Protein AF-A0A4Q0IG09-F1 (afdb_monomer_lite)

Sequence (163 aa):
MNKNETQLIKGVAIFMMIFGHLFFLPDEVSQMHHFVTIDGEPLVRILLHLSSPVHIFLMLGGYGMYRVWQKGDRNRWRRIARLMVHYWIILIAFLTLGHFIKPDVYPGELSDLAGIFSGLDTSLNKEMWFLLPYIVLGLISPWIFRFTRRIPWYILLPAVVAG

Secondary structure (DSSP, 8-state):
--HHHHHHHHHHHHHHHHHHHHS--HHHHHTS--S-EETTEEHHHHHHHH--HHHHHHHHHHHHHHHHHHTT---HHHHHHHHHHHHHHHHHHHHHHHHHH-TTTSS--TTTHHHHHHTS--TT-GGGTTHHHHHHHHHHHHHHHHHHTTS-HHHHHHHHH--

pLDDT: mean 86.08, std 8.64, range [39.78, 95.75]

Radius of gyration: 19.81 Å; chains: 1; bounding box: 43×50×46 Å

Structure (mmCIF, N/CA/C/O backbone):
data_AF-A0A4Q0IG09-F1
#
_entry.id   AF-A0A4Q0IG09-F1
#
loop_
_atom_site.group_PDB
_atom_site.id
_atom_site.type_symbol
_atom_site.label_atom_id
_atom_site.label_alt_id
_atom_site.label_comp_id
_atom_site.label_asym_id
_atom_site.label_entity_id
_atom_site.label_seq_id
_atom_site.pdbx_PDB_ins_code
_atom_site.Cartn_x
_atom_site.Cartn_y
_atom_site.Cartn_z
_atom_site.occupancy
_atom_site.B_iso_or_equiv
_atom_site.auth_seq_id
_atom_site.auth_comp_id
_atom_site.auth_asym_id
_atom_site.auth_atom_id
_atom_site.pdbx_PDB_model_num
ATOM 1 N N . MET A 1 1 ? -3.645 -17.944 13.944 1.00 72.94 1 MET A N 1
ATOM 2 C CA . MET A 1 1 ? -2.458 -17.245 13.422 1.00 72.94 1 MET A CA 1
ATOM 3 C C . MET A 1 1 ? -1.818 -16.362 14.487 1.00 72.94 1 MET A C 1
ATOM 5 O O . MET A 1 1 ? -2.448 -15.415 14.969 1.00 72.94 1 MET A O 1
ATOM 9 N N . ASN A 1 2 ? -0.599 -16.710 14.881 1.00 88.19 2 ASN A N 1
ATOM 10 C CA . ASN A 1 2 ? 0.273 -15.942 15.761 1.00 88.19 2 ASN A CA 1
ATOM 11 C C . ASN A 1 2 ? 0.988 -14.823 14.969 1.00 88.19 2 ASN A C 1
ATOM 13 O O . ASN A 1 2 ? 0.989 -14.798 13.735 1.00 88.19 2 ASN A O 1
ATOM 17 N N . LYS A 1 3 ? 1.599 -13.866 15.674 1.00 86.62 3 LYS A N 1
ATOM 18 C CA . LYS A 1 3 ? 2.340 -12.749 15.070 1.00 86.62 3 LYS A CA 1
ATOM 19 C C . LYS A 1 3 ? 3.497 -13.235 14.195 1.00 86.62 3 LYS A C 1
ATOM 21 O O . LYS A 1 3 ? 3.670 -12.692 13.112 1.00 86.62 3 LYS A O 1
ATOM 26 N N . ASN A 1 4 ? 4.231 -14.261 14.627 1.00 92.62 4 ASN A N 1
ATOM 27 C CA . ASN A 1 4 ? 5.385 -14.784 13.887 1.00 92.62 4 ASN A CA 1
ATOM 28 C C . ASN A 1 4 ? 4.968 -15.384 12.539 1.00 92.62 4 ASN A C 1
ATOM 30 O O . ASN A 1 4 ? 5.536 -15.032 11.514 1.00 92.62 4 ASN A O 1
ATOM 34 N N . GLU A 1 5 ? 3.906 -16.191 12.526 1.00 92.44 5 GLU A N 1
ATOM 35 C CA . GLU A 1 5 ? 3.327 -16.746 11.294 1.00 92.44 5 GLU A CA 1
ATOM 36 C C . GLU A 1 5 ? 2.863 -15.631 10.349 1.00 92.44 5 GLU A C 1
ATOM 38 O O . GLU A 1 5 ? 3.130 -15.665 9.154 1.00 92.44 5 GLU A O 1
ATOM 43 N N . THR A 1 6 ? 2.236 -14.584 10.896 1.00 92.12 6 THR A N 1
ATOM 44 C CA . THR A 1 6 ? 1.805 -13.423 10.101 1.00 92.12 6 THR A CA 1
ATOM 45 C C . THR A 1 6 ? 2.997 -12.714 9.455 1.00 92.12 6 THR A C 1
ATOM 47 O O . THR A 1 6 ? 2.891 -12.267 8.317 1.00 92.12 6 THR A O 1
ATOM 50 N N . GLN A 1 7 ? 4.121 -12.582 10.165 1.00 93.50 7 GLN A N 1
ATOM 51 C CA . GLN A 1 7 ? 5.326 -11.958 9.610 1.00 93.50 7 GLN A CA 1
ATOM 52 C C . GLN A 1 7 ? 5.984 -12.826 8.542 1.00 93.50 7 GLN A C 1
ATOM 54 O O . GLN A 1 7 ? 6.404 -12.297 7.517 1.00 93.50 7 GLN A O 1
ATOM 59 N N . LEU A 1 8 ? 6.013 -14.144 8.740 1.00 95.75 8 LEU A N 1
ATOM 60 C CA . LEU A 1 8 ? 6.528 -15.077 7.743 1.00 95.75 8 LEU A CA 1
ATOM 61 C C . LEU A 1 8 ? 5.718 -14.988 6.444 1.00 95.75 8 LEU A C 1
ATOM 63 O O . LEU A 1 8 ? 6.297 -14.798 5.379 1.00 95.75 8 LEU A O 1
ATOM 67 N N . ILE A 1 9 ? 4.383 -15.020 6.531 1.00 94.88 9 ILE A N 1
ATOM 68 C CA . ILE A 1 9 ? 3.515 -14.915 5.347 1.00 94.88 9 ILE A CA 1
ATOM 69 C C . ILE A 1 9 ? 3.676 -13.548 4.664 1.00 94.88 9 ILE A C 1
ATOM 71 O O . ILE A 1 9 ? 3.700 -13.482 3.439 1.00 94.88 9 ILE A O 1
ATOM 75 N N . LYS A 1 10 ? 3.847 -12.454 5.423 1.00 93.56 10 LYS A N 1
ATOM 76 C CA . LYS A 1 10 ? 4.182 -11.147 4.829 1.00 93.56 10 LYS A CA 1
ATOM 77 C C . LYS A 1 10 ? 5.496 -11.193 4.060 1.00 93.56 10 LYS A C 1
ATOM 79 O O . LYS A 1 10 ? 5.548 -10.650 2.967 1.00 93.56 10 LYS A O 1
ATOM 84 N N . GLY A 1 11 ? 6.527 -11.837 4.604 1.00 95.38 11 GLY A N 1
ATOM 85 C CA . GLY A 1 11 ? 7.800 -12.025 3.908 1.00 95.38 11 GLY A CA 1
ATOM 86 C C . GLY A 1 11 ? 7.619 -12.768 2.585 1.00 95.38 11 GLY A C 1
ATOM 87 O O . GLY A 1 11 ? 8.064 -12.285 1.549 1.00 95.38 11 GLY A O 1
ATOM 88 N N . VAL A 1 12 ? 6.875 -13.878 2.599 1.00 94.75 12 VAL A N 1
ATOM 89 C CA . VAL A 1 12 ? 6.525 -14.631 1.381 1.00 94.75 12 VAL A CA 1
ATOM 90 C C . VAL A 1 12 ? 5.781 -13.747 0.374 1.00 94.75 12 VAL A C 1
ATOM 92 O O . VAL A 1 12 ? 6.122 -13.751 -0.805 1.00 94.75 12 VAL A O 1
ATOM 95 N N . ALA A 1 13 ? 4.827 -12.931 0.827 1.00 94.62 13 ALA A N 1
ATOM 96 C CA . ALA A 1 13 ? 4.110 -11.999 -0.039 1.00 94.62 13 ALA A CA 1
ATOM 97 C C . ALA A 1 13 ? 5.030 -10.920 -0.642 1.00 94.62 13 ALA A C 1
ATOM 99 O O . ALA A 1 13 ? 4.856 -10.560 -1.801 1.00 94.62 13 ALA A O 1
ATOM 100 N N . ILE A 1 14 ? 6.033 -10.425 0.095 1.00 94.50 14 ILE A N 1
ATOM 101 C CA . ILE A 1 14 ? 7.042 -9.503 -0.460 1.00 94.50 14 ILE A CA 1
ATOM 102 C C . ILE A 1 14 ? 7.849 -10.201 -1.556 1.00 94.50 14 ILE A C 1
ATOM 104 O O . ILE A 1 14 ? 8.022 -9.627 -2.628 1.00 94.50 14 ILE A O 1
ATOM 108 N N . PHE A 1 15 ? 8.301 -11.437 -1.324 1.00 94.38 15 PHE A N 1
ATOM 109 C CA . PHE A 1 15 ? 9.027 -12.199 -2.343 1.00 94.38 15 PHE A CA 1
ATOM 110 C C . PHE A 1 15 ? 8.181 -12.425 -3.596 1.00 94.38 15 PHE A C 1
ATOM 112 O O . PHE A 1 15 ? 8.673 -12.195 -4.695 1.00 94.38 15 PHE A O 1
ATOM 119 N N . MET A 1 16 ? 6.904 -12.781 -3.439 1.00 93.56 16 MET A N 1
ATOM 120 C CA . MET A 1 16 ? 5.958 -12.887 -4.556 1.00 93.56 16 MET A CA 1
ATOM 121 C C . MET A 1 16 ? 5.770 -11.553 -5.287 1.00 93.56 16 MET A C 1
ATOM 123 O O . MET A 1 16 ? 5.667 -11.540 -6.508 1.00 93.56 16 MET A O 1
ATOM 127 N N . MET A 1 17 ? 5.744 -10.426 -4.568 1.00 93.50 17 MET A N 1
ATOM 128 C CA . MET A 1 17 ? 5.609 -9.103 -5.181 1.00 93.50 17 MET A CA 1
ATOM 129 C C . MET A 1 17 ? 6.827 -8.729 -6.010 1.00 93.50 17 MET A C 1
ATOM 131 O O . MET A 1 17 ? 6.667 -8.320 -7.155 1.00 93.50 17 MET A O 1
ATOM 135 N N . ILE A 1 18 ? 8.026 -8.927 -5.468 1.00 92.38 18 ILE A N 1
ATOM 136 C CA . ILE A 1 18 ? 9.279 -8.688 -6.189 1.00 92.38 18 ILE A CA 1
ATOM 137 C C . ILE A 1 18 ? 9.356 -9.619 -7.403 1.00 92.38 18 ILE A C 1
ATOM 139 O O . ILE A 1 18 ? 9.549 -9.146 -8.516 1.00 92.38 18 ILE A O 1
ATOM 143 N N . PHE A 1 19 ? 9.115 -10.919 -7.214 1.00 91.44 19 PHE A N 1
ATOM 144 C CA . PHE A 1 19 ? 9.101 -11.900 -8.300 1.00 91.44 19 PHE A CA 1
ATOM 145 C C . PHE A 1 19 ? 8.130 -11.503 -9.417 1.00 91.44 19 PHE A C 1
ATOM 147 O O . PHE A 1 19 ? 8.503 -11.505 -10.586 1.00 91.44 19 PHE A O 1
ATOM 154 N N . GLY A 1 20 ? 6.913 -11.091 -9.053 1.00 89.94 20 GLY A N 1
ATOM 155 C CA . GLY A 1 20 ? 5.912 -10.632 -10.005 1.00 89.94 20 GLY A CA 1
ATOM 156 C C . GLY A 1 20 ? 6.396 -9.458 -10.850 1.00 89.94 20 GLY A C 1
ATOM 157 O O . GLY A 1 20 ? 6.299 -9.526 -12.065 1.00 89.94 20 GLY A O 1
ATOM 158 N N . HIS A 1 21 ? 6.976 -8.426 -10.234 1.00 88.75 21 HIS A N 1
ATOM 159 C CA . HIS A 1 21 ? 7.448 -7.244 -10.967 1.00 88.75 21 HIS A CA 1
ATOM 160 C C . HIS A 1 21 ? 8.680 -7.5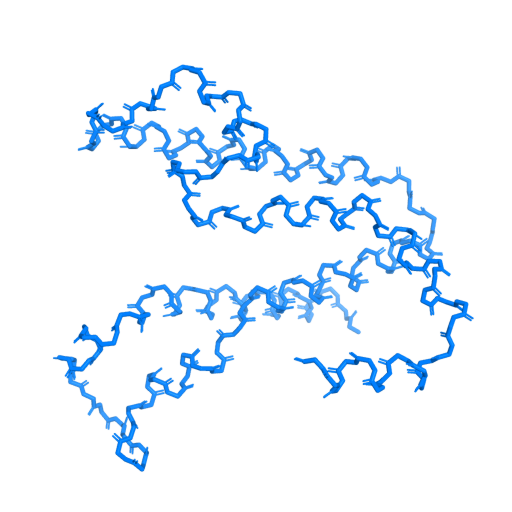30 -11.832 1.00 88.75 21 HIS A C 1
ATOM 162 O O . HIS A 1 21 ? 8.848 -6.887 -12.862 1.00 88.75 21 HIS A O 1
ATOM 168 N N . LEU A 1 22 ? 9.522 -8.495 -11.450 1.00 88.81 22 LEU A N 1
ATOM 169 C CA . LEU A 1 22 ? 10.688 -8.881 -12.249 1.00 88.81 22 LEU A CA 1
ATOM 170 C C . LEU A 1 22 ? 10.315 -9.687 -13.499 1.00 88.81 22 LEU A C 1
ATOM 172 O O . LEU A 1 22 ? 11.005 -9.584 -14.505 1.00 88.81 22 LEU A O 1
ATOM 176 N N . PHE A 1 23 ? 9.263 -10.506 -13.431 1.00 88.00 23 PHE A N 1
ATOM 177 C CA . PHE A 1 23 ? 8.925 -11.468 -14.486 1.00 88.00 23 PHE A CA 1
ATOM 178 C C . PHE A 1 23 ? 7.551 -11.219 -15.119 1.00 88.00 23 PHE A C 1
ATOM 180 O O . PHE A 1 23 ? 6.986 -12.118 -15.735 1.00 88.00 23 PHE A O 1
ATOM 187 N N . PHE A 1 24 ? 6.988 -10.017 -14.960 1.00 83.19 24 PHE A N 1
ATOM 188 C CA . PHE A 1 24 ? 5.650 -9.705 -15.464 1.00 83.19 24 PHE A CA 1
ATOM 189 C C . PHE A 1 24 ? 5.579 -9.668 -16.996 1.00 83.19 24 PHE A C 1
ATOM 191 O O . PHE A 1 24 ? 4.551 -10.045 -17.556 1.00 83.19 24 PHE A O 1
ATOM 198 N N . LEU A 1 25 ? 6.638 -9.207 -17.676 1.00 82.94 25 LEU A N 1
ATOM 199 C CA . LEU A 1 25 ? 6.630 -9.006 -19.126 1.00 82.94 25 LEU A CA 1
ATOM 200 C C . LEU A 1 25 ? 6.788 -10.344 -19.872 1.00 82.94 25 LEU A C 1
ATOM 202 O O . LEU A 1 25 ? 7.863 -10.946 -19.814 1.00 82.94 25 LEU A O 1
ATOM 206 N N . PRO A 1 26 ? 5.764 -10.805 -20.621 1.00 76.81 26 PRO A N 1
ATOM 207 C CA . PRO A 1 26 ? 5.815 -12.099 -21.302 1.00 76.81 26 PRO A CA 1
ATOM 208 C C . PRO A 1 26 ? 6.920 -12.178 -22.358 1.00 76.81 26 PRO A C 1
ATOM 210 O O . PRO A 1 26 ? 7.570 -13.214 -22.483 1.00 76.81 26 PRO A O 1
ATOM 213 N N . ASP A 1 27 ? 7.156 -11.077 -23.077 1.00 79.31 27 ASP A N 1
ATOM 214 C CA . ASP A 1 27 ? 8.169 -11.007 -24.132 1.00 79.31 27 ASP A CA 1
ATOM 215 C C . ASP A 1 27 ? 9.579 -11.169 -23.557 1.00 79.31 27 ASP A C 1
ATOM 217 O O . ASP A 1 27 ? 10.371 -11.953 -24.075 1.00 79.31 27 ASP A O 1
ATOM 221 N N . GLU A 1 28 ? 9.871 -10.508 -22.435 1.00 79.69 28 GLU A N 1
ATOM 222 C CA . GLU A 1 28 ? 11.161 -10.638 -21.753 1.00 79.69 28 GLU A CA 1
ATOM 223 C C . GLU A 1 28 ? 11.354 -12.050 -21.208 1.00 79.69 28 GLU A C 1
ATOM 225 O O . GLU A 1 28 ? 12.413 -12.643 -21.400 1.00 79.69 28 GLU A O 1
ATOM 230 N N . VAL A 1 29 ? 10.317 -12.626 -20.591 1.00 81.12 29 VAL A N 1
ATOM 231 C CA . VAL A 1 29 ? 10.365 -14.000 -20.078 1.00 81.12 29 VAL A CA 1
ATOM 232 C C . VAL A 1 29 ? 10.613 -14.991 -21.212 1.00 81.12 29 VAL A C 1
ATOM 234 O O . VAL A 1 29 ? 11.441 -15.876 -21.040 1.00 81.12 29 VAL A O 1
ATOM 237 N N . SER A 1 30 ? 9.984 -14.825 -22.379 1.00 77.31 30 SER A N 1
ATOM 238 C CA . SER A 1 30 ? 10.160 -15.729 -23.529 1.00 77.31 30 SER A CA 1
ATOM 239 C C . SER A 1 30 ? 11.585 -15.753 -24.099 1.00 77.31 30 SER A C 1
ATOM 241 O O . SER A 1 30 ? 11.989 -16.734 -24.722 1.00 77.31 30 SER A O 1
ATOM 243 N N . GLN A 1 31 ? 12.354 -14.685 -23.874 1.00 81.75 31 GLN A N 1
ATOM 244 C CA . GLN A 1 31 ? 13.749 -14.565 -24.302 1.00 81.75 31 GLN A CA 1
ATOM 245 C C . GLN A 1 31 ? 14.739 -15.124 -23.268 1.00 81.75 31 GLN A C 1
ATOM 247 O O . GLN A 1 31 ? 15.932 -15.242 -23.556 1.00 81.75 31 GLN A O 1
ATOM 252 N N . MET A 1 32 ? 14.277 -15.472 -22.063 1.00 83.12 32 MET A N 1
ATOM 253 C CA . MET A 1 32 ? 15.123 -16.040 -21.017 1.00 83.12 32 MET A CA 1
ATOM 254 C C . MET A 1 32 ? 15.379 -17.529 -21.251 1.00 83.12 32 MET A C 1
ATOM 256 O O . MET A 1 32 ? 14.531 -18.276 -21.732 1.00 83.12 32 MET A O 1
ATOM 260 N N . HIS A 1 33 ? 16.551 -18.002 -20.827 1.00 80.94 33 HIS A N 1
ATOM 261 C CA . HIS A 1 33 ? 16.837 -19.431 -20.835 1.00 80.94 33 HIS A CA 1
ATOM 262 C C . HIS A 1 33 ? 16.030 -20.147 -19.740 1.00 80.94 33 HIS A C 1
ATOM 264 O O . HIS A 1 33 ? 16.259 -19.952 -18.542 1.00 80.94 33 HIS A O 1
ATOM 270 N N . HIS A 1 34 ? 15.093 -21.003 -20.144 1.00 85.81 34 HIS A N 1
ATOM 271 C CA . HIS A 1 34 ? 14.240 -21.752 -19.227 1.00 85.81 34 HIS A CA 1
ATOM 272 C C . HIS A 1 34 ? 14.864 -23.098 -18.852 1.00 85.81 34 HIS A C 1
ATOM 274 O O . HIS A 1 34 ? 15.002 -23.986 -19.685 1.00 85.81 34 HIS A O 1
ATOM 280 N N . PHE A 1 35 ? 15.204 -23.273 -17.572 1.00 81.81 35 PHE A N 1
ATOM 281 C CA . PHE A 1 35 ? 15.740 -24.542 -17.060 1.00 81.81 35 PHE A CA 1
ATOM 282 C C . PHE A 1 35 ? 14.667 -25.609 -16.831 1.00 81.81 35 PHE A C 1
ATOM 284 O O . PHE A 1 35 ? 14.957 -26.799 -16.899 1.00 81.81 35 PHE A O 1
ATOM 291 N N . VAL A 1 36 ? 13.440 -25.183 -16.516 1.00 86.88 36 VAL A N 1
ATOM 292 C CA . VAL A 1 36 ? 12.323 -26.072 -16.189 1.00 86.88 36 VAL A CA 1
ATOM 293 C C . VAL A 1 36 ? 11.081 -25.596 -16.929 1.00 86.88 36 VAL A C 1
ATOM 295 O O . VAL A 1 36 ? 10.619 -24.469 -16.726 1.00 86.88 36 VAL A O 1
ATOM 298 N N . THR A 1 37 ? 10.538 -26.476 -17.761 1.00 88.38 37 THR A N 1
ATOM 299 C CA . THR A 1 37 ? 9.268 -26.306 -18.466 1.00 88.38 37 THR A CA 1
ATOM 300 C C . THR A 1 37 ? 8.337 -27.453 -18.083 1.00 88.38 37 THR A C 1
ATOM 302 O O . THR A 1 37 ? 8.765 -28.599 -17.942 1.00 88.38 37 THR A O 1
ATOM 305 N N . ILE A 1 38 ? 7.065 -27.138 -17.854 1.00 87.81 38 ILE A N 1
ATOM 306 C CA . ILE A 1 38 ? 6.017 -28.107 -17.528 1.00 87.81 38 ILE A CA 1
ATOM 307 C C . ILE A 1 38 ? 4.919 -27.908 -18.565 1.00 87.81 38 ILE A C 1
ATOM 309 O O . ILE A 1 38 ? 4.379 -26.814 -18.670 1.00 87.81 38 ILE A O 1
ATOM 313 N N . ASP A 1 39 ? 4.621 -28.948 -19.344 1.00 86.50 39 ASP A N 1
ATOM 314 C CA . ASP A 1 39 ? 3.596 -28.911 -20.400 1.00 86.50 39 ASP A CA 1
ATOM 315 C C . ASP A 1 39 ? 3.775 -27.754 -21.409 1.00 86.50 39 ASP A C 1
ATOM 317 O O . ASP A 1 39 ? 2.834 -27.084 -21.817 1.00 86.50 39 ASP A O 1
ATOM 321 N N . GLY A 1 40 ? 5.029 -27.461 -21.771 1.00 82.69 40 GLY A N 1
ATOM 322 C CA . GLY A 1 40 ? 5.367 -26.363 -22.686 1.00 82.69 40 GLY A CA 1
ATOM 323 C C . GLY A 1 40 ? 5.365 -24.967 -22.051 1.00 82.69 40 GLY A C 1
ATOM 324 O O . GLY A 1 40 ? 5.833 -24.023 -22.682 1.00 82.69 40 GLY A O 1
ATOM 325 N N . GLU A 1 41 ? 4.938 -24.830 -20.795 1.00 85.38 41 GLU A N 1
ATOM 326 C CA . GLU A 1 41 ? 4.942 -23.568 -20.053 1.00 85.38 41 GLU A CA 1
ATOM 327 C C . GLU A 1 41 ? 6.181 -23.457 -19.142 1.00 85.38 41 GLU A C 1
ATOM 329 O O . GLU A 1 41 ? 6.474 -24.371 -18.359 1.00 85.38 41 GLU A O 1
ATOM 334 N N . PRO A 1 42 ? 6.939 -22.345 -19.191 1.00 88.81 42 PRO A N 1
ATOM 335 C CA . PRO A 1 42 ? 8.045 -22.118 -18.269 1.00 88.81 42 PRO A CA 1
ATOM 336 C C . PRO A 1 42 ? 7.580 -22.095 -16.811 1.00 88.81 42 PRO A C 1
ATOM 338 O O . PRO A 1 42 ? 6.600 -21.428 -16.471 1.00 88.81 42 PRO A O 1
ATOM 341 N N . LEU A 1 43 ? 8.337 -22.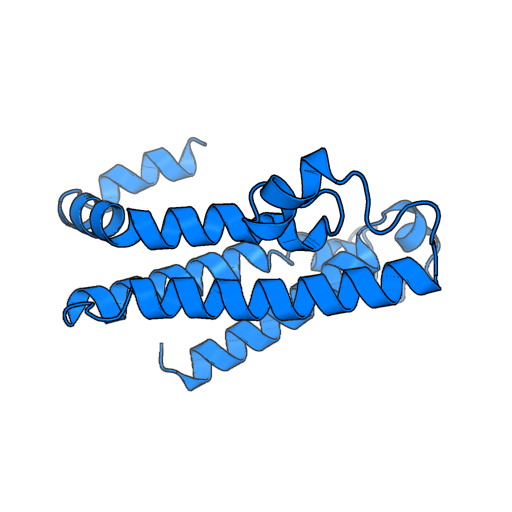730 -15.909 1.00 88.50 43 LEU A N 1
ATOM 342 C CA . LEU A 1 43 ? 8.021 -22.746 -14.472 1.00 88.50 43 LEU A CA 1
ATOM 343 C C . LEU A 1 43 ? 7.828 -21.330 -13.901 1.00 88.50 43 LEU A C 1
ATOM 345 O O . LEU A 1 43 ? 6.957 -21.111 -13.064 1.00 88.50 43 LEU A O 1
ATOM 349 N N . VAL A 1 44 ? 8.608 -20.361 -14.385 1.00 89.19 44 VAL A N 1
ATOM 350 C CA . VAL A 1 44 ? 8.503 -18.942 -14.006 1.00 89.19 44 VAL A CA 1
ATOM 351 C C . VAL A 1 44 ? 7.097 -18.400 -14.270 1.00 89.19 44 VAL A C 1
ATOM 353 O O . VAL A 1 44 ? 6.530 -17.726 -13.412 1.00 89.19 44 VAL A O 1
ATOM 356 N N . ARG A 1 45 ? 6.502 -18.751 -15.416 1.00 87.19 45 ARG A N 1
ATOM 357 C CA . ARG A 1 45 ? 5.158 -18.318 -15.806 1.00 87.19 45 ARG A CA 1
ATOM 358 C C . ARG A 1 45 ? 4.086 -18.978 -14.948 1.00 87.19 45 ARG A C 1
ATOM 360 O O . ARG A 1 45 ? 3.127 -18.320 -14.556 1.00 87.19 45 ARG A O 1
ATOM 367 N N . ILE A 1 46 ? 4.270 -20.241 -14.573 1.00 87.31 46 ILE A N 1
ATOM 368 C CA . ILE A 1 46 ? 3.388 -20.913 -13.610 1.00 87.31 46 ILE A CA 1
ATOM 369 C C . ILE A 1 46 ? 3.462 -20.200 -12.250 1.00 87.31 46 ILE A C 1
ATOM 371 O O . ILE A 1 46 ? 2.439 -19.787 -11.713 1.00 87.31 46 ILE A O 1
ATOM 375 N N . LEU A 1 47 ? 4.665 -19.963 -11.720 1.00 88.81 47 LEU A N 1
ATOM 376 C CA . LEU A 1 47 ? 4.863 -19.273 -10.438 1.00 88.81 47 LEU A CA 1
ATOM 377 C C . LEU A 1 47 ? 4.315 -17.839 -10.433 1.00 88.81 47 LEU A C 1
ATOM 379 O O . LEU A 1 47 ? 3.807 -17.383 -9.406 1.00 88.81 47 LEU A O 1
ATOM 383 N N . LEU A 1 48 ? 4.379 -17.142 -11.568 1.00 88.31 48 LEU A N 1
ATOM 384 C CA . LEU A 1 48 ? 3.799 -15.812 -11.728 1.00 88.31 48 LEU A CA 1
ATOM 385 C C . LEU A 1 48 ? 2.276 -15.842 -11.546 1.00 88.31 48 LEU A C 1
ATOM 387 O O . LEU A 1 48 ? 1.745 -15.040 -10.783 1.00 88.31 48 LEU A O 1
ATOM 391 N N . HIS A 1 49 ? 1.584 -16.806 -12.160 1.00 85.56 49 HIS A N 1
ATOM 392 C CA . HIS A 1 49 ? 0.134 -16.965 -11.996 1.00 85.56 49 HIS A CA 1
ATOM 393 C C . HIS A 1 49 ? -0.272 -17.288 -10.552 1.00 85.56 49 HIS A C 1
ATOM 395 O O . HIS A 1 49 ? -1.330 -16.856 -10.097 1.00 85.56 49 HIS A O 1
ATOM 401 N N . LEU A 1 50 ? 0.565 -18.016 -9.805 1.00 85.38 50 LEU A N 1
ATOM 402 C CA . LEU A 1 50 ? 0.323 -18.263 -8.379 1.00 85.38 50 LEU A CA 1
ATOM 403 C C . LEU A 1 50 ? 0.635 -17.044 -7.490 1.00 85.38 50 LEU A C 1
ATOM 405 O O . LEU A 1 50 ? 0.166 -16.970 -6.351 1.00 85.38 50 LEU A O 1
ATOM 409 N N . SER A 1 51 ? 1.415 -16.083 -7.982 1.00 87.19 51 SER A N 1
ATOM 410 C CA . SER A 1 51 ? 1.880 -14.934 -7.206 1.00 87.19 51 SER A CA 1
ATOM 411 C C . SER A 1 51 ? 0.819 -13.836 -7.150 1.00 87.19 51 SER A C 1
ATOM 413 O O . SER A 1 51 ? 0.747 -12.952 -7.996 1.00 87.19 51 SER A O 1
ATOM 415 N N . SER A 1 52 ? 0.014 -13.852 -6.088 1.00 88.50 52 SER A N 1
ATOM 416 C CA . SER A 1 52 ? -1.033 -12.853 -5.818 1.00 88.50 52 SER A CA 1
ATOM 417 C C . SER A 1 52 ? -0.782 -12.103 -4.492 1.00 88.50 52 SER A C 1
ATOM 419 O O . SER A 1 52 ? -1.595 -12.140 -3.563 1.00 88.50 52 SER A O 1
ATOM 421 N N . PRO A 1 53 ? 0.346 -11.373 -4.376 1.00 91.88 53 PRO A N 1
ATOM 422 C CA . PRO A 1 53 ? 0.833 -10.805 -3.113 1.00 91.88 53 PRO A CA 1
ATOM 423 C C . PRO A 1 53 ? -0.134 -9.797 -2.482 1.00 91.88 53 PRO A C 1
ATOM 425 O O . PRO A 1 53 ? -0.313 -9.780 -1.263 1.00 91.88 53 PRO A O 1
ATOM 428 N N . VAL A 1 54 ? -0.807 -8.987 -3.303 1.00 90.75 54 VAL A N 1
ATOM 429 C CA . VAL A 1 54 ? -1.768 -7.971 -2.848 1.00 90.75 54 VAL A CA 1
ATOM 430 C C . VAL A 1 54 ? -2.943 -8.613 -2.103 1.00 90.75 54 VAL A C 1
ATOM 432 O O . VAL A 1 54 ? -3.329 -8.134 -1.036 1.00 90.75 54 VAL A O 1
ATOM 435 N N . HIS A 1 55 ? -3.456 -9.744 -2.595 1.00 91.94 55 HIS A N 1
ATOM 436 C CA . HIS A 1 55 ? -4.542 -10.490 -1.950 1.00 91.94 55 HIS A CA 1
ATOM 437 C C . HIS A 1 55 ? -4.111 -11.041 -0.588 1.00 91.94 55 HIS A C 1
ATOM 439 O O . HIS A 1 55 ? -4.863 -10.963 0.387 1.00 91.94 55 HIS A O 1
ATOM 445 N N . ILE A 1 56 ? -2.870 -11.525 -0.486 1.00 93.31 56 ILE A N 1
ATOM 446 C CA . ILE A 1 56 ? -2.300 -11.996 0.779 1.00 93.31 56 ILE A CA 1
ATOM 447 C C . ILE A 1 56 ? -2.200 -10.834 1.775 1.00 93.31 56 ILE A C 1
ATOM 449 O O . ILE A 1 56 ? -2.667 -10.954 2.911 1.00 93.31 56 ILE A O 1
ATOM 453 N N . PHE A 1 57 ? -1.656 -9.683 1.368 1.00 93.19 57 PHE A N 1
ATOM 454 C CA . PHE A 1 57 ? -1.589 -8.501 2.235 1.00 93.19 57 PHE A CA 1
ATOM 455 C C . PHE A 1 57 ? -2.967 -8.018 2.677 1.00 93.19 57 PHE A C 1
ATOM 457 O O . PHE A 1 57 ? -3.143 -7.677 3.851 1.00 93.19 57 PHE A O 1
ATOM 464 N N . LEU A 1 58 ? -3.942 -8.029 1.770 1.00 93.12 58 LEU A N 1
ATOM 465 C CA . LEU A 1 58 ? -5.321 -7.667 2.062 1.00 93.12 58 LEU A CA 1
ATOM 466 C C . LEU A 1 58 ? -5.933 -8.606 3.109 1.00 93.12 58 LEU A C 1
ATOM 468 O O . LEU A 1 58 ? -6.482 -8.137 4.109 1.00 93.12 58 LEU A O 1
ATOM 472 N N . MET A 1 59 ? -5.775 -9.919 2.937 1.00 92.88 59 MET A N 1
ATOM 473 C CA . MET A 1 59 ? -6.253 -10.928 3.884 1.00 92.88 59 MET A CA 1
ATOM 474 C C . MET A 1 59 ? -5.612 -10.749 5.268 1.00 92.88 59 MET A C 1
ATOM 476 O O . MET A 1 59 ? -6.314 -10.685 6.283 1.00 92.88 59 MET A O 1
ATOM 480 N N . LEU A 1 60 ? -4.283 -10.626 5.329 1.00 93.44 60 LEU A N 1
ATOM 481 C CA . LEU A 1 60 ? -3.555 -10.447 6.589 1.00 93.44 60 LEU A CA 1
ATOM 482 C C . LEU A 1 60 ? -3.921 -9.127 7.281 1.00 93.44 60 LEU A C 1
ATOM 484 O O . LEU A 1 60 ? -4.095 -9.091 8.504 1.00 93.44 60 LEU A O 1
ATOM 488 N N . GLY A 1 61 ? -4.049 -8.046 6.508 1.00 91.38 61 GLY A N 1
ATOM 489 C CA . GLY A 1 61 ? -4.475 -6.733 6.984 1.00 91.38 61 GLY A CA 1
ATOM 490 C C . GLY A 1 61 ? -5.891 -6.776 7.555 1.00 91.38 61 GLY A C 1
ATOM 491 O O . GLY A 1 61 ? -6.105 -6.353 8.694 1.00 91.38 61 GLY A O 1
ATOM 492 N N . GLY A 1 62 ? -6.834 -7.366 6.817 1.00 91.94 62 GLY A N 1
ATOM 493 C CA . GLY A 1 62 ? -8.222 -7.566 7.235 1.00 91.94 62 GLY A CA 1
ATOM 494 C C . GLY A 1 62 ? -8.341 -8.387 8.518 1.00 91.94 62 GLY A C 1
ATOM 495 O O . GLY A 1 62 ? -8.963 -7.937 9.484 1.00 91.94 62 GLY A O 1
ATOM 496 N N . TYR A 1 63 ? -7.673 -9.542 8.582 1.00 91.19 63 TYR A N 1
ATOM 497 C CA . TYR A 1 63 ? -7.635 -10.384 9.781 1.00 91.19 63 TYR A CA 1
ATOM 498 C C . TYR A 1 63 ? -7.058 -9.634 10.992 1.00 91.19 63 TYR A C 1
ATOM 500 O O . TYR A 1 63 ? -7.622 -9.673 12.092 1.00 91.19 63 TYR A O 1
ATOM 508 N N . GLY A 1 64 ? -5.959 -8.898 10.798 1.00 91.25 64 GLY A N 1
ATOM 509 C CA . GLY A 1 64 ? -5.351 -8.072 11.839 1.00 91.25 64 GLY A CA 1
ATOM 510 C C . GLY A 1 64 ? -6.299 -6.988 12.358 1.00 91.25 64 GLY A C 1
ATOM 511 O O . GLY A 1 64 ? -6.454 -6.830 13.572 1.00 91.25 64 GLY A O 1
ATOM 512 N N . MET A 1 65 ? -6.978 -6.279 11.454 1.00 91.94 65 MET A N 1
ATOM 513 C CA . MET A 1 65 ? -7.967 -5.255 11.804 1.00 91.94 65 MET A CA 1
ATOM 514 C C . MET A 1 65 ? -9.162 -5.845 12.554 1.00 91.94 65 MET A C 1
ATOM 516 O O . MET A 1 65 ? -9.565 -5.285 13.574 1.00 91.94 65 MET A O 1
ATOM 520 N N . TYR A 1 66 ? -9.673 -7.000 12.128 1.00 91.75 66 TYR A N 1
ATOM 521 C CA . TYR A 1 66 ? -10.783 -7.685 12.792 1.00 91.75 66 TYR A CA 1
ATOM 522 C C . TYR A 1 66 ? -10.436 -8.099 14.230 1.00 91.75 66 TYR A C 1
ATOM 524 O O . TYR A 1 66 ? -11.208 -7.862 15.162 1.00 91.75 66 TYR A O 1
ATOM 532 N N . ARG A 1 67 ? -9.234 -8.648 14.448 1.00 90.62 67 ARG A N 1
ATOM 533 C CA . ARG A 1 67 ? -8.737 -9.028 15.784 1.00 90.62 67 ARG A CA 1
ATOM 534 C C . ARG A 1 67 ? -8.614 -7.832 16.727 1.00 90.62 67 ARG A C 1
ATOM 536 O O . ARG A 1 67 ? -8.886 -7.969 17.918 1.00 90.62 67 ARG A O 1
ATOM 543 N N . VAL A 1 68 ? -8.185 -6.677 16.216 1.00 91.44 68 VAL A N 1
ATOM 544 C CA . VAL A 1 68 ? -8.114 -5.436 17.005 1.00 91.44 68 VAL A CA 1
ATOM 545 C C . VAL A 1 68 ? -9.513 -4.881 17.265 1.00 91.44 68 VAL A C 1
ATOM 547 O O . VAL A 1 68 ? -9.802 -4.464 18.384 1.00 91.44 68 VAL A O 1
ATOM 550 N N . TRP A 1 69 ? -10.396 -4.929 16.267 1.00 91.44 69 TRP A N 1
ATOM 551 C CA . TRP A 1 69 ? -11.784 -4.490 16.380 1.00 91.44 69 TRP A CA 1
ATOM 552 C C . TRP A 1 69 ? -12.551 -5.242 17.472 1.00 91.44 69 TRP A C 1
ATOM 554 O O . TRP A 1 69 ? -13.194 -4.595 18.297 1.00 91.44 69 TRP A O 1
ATOM 564 N N . GLN A 1 70 ? -12.399 -6.569 17.560 1.00 90.38 70 GLN A N 1
ATOM 565 C CA . GLN A 1 70 ? -13.010 -7.374 18.629 1.00 90.38 70 GLN A CA 1
ATOM 566 C C . GLN A 1 70 ? -12.600 -6.935 20.044 1.00 90.38 70 GLN A C 1
ATOM 568 O O . GLN A 1 70 ? -13.373 -7.095 20.981 1.00 90.38 70 GLN A O 1
ATOM 573 N N . LYS A 1 71 ? -11.396 -6.375 20.206 1.00 90.25 71 LYS A N 1
ATOM 574 C CA . LYS A 1 71 ? -10.858 -5.928 21.501 1.00 90.25 71 LYS A CA 1
ATOM 575 C C . LYS A 1 71 ? -11.183 -4.465 21.833 1.00 90.25 71 LYS A C 1
ATOM 577 O O . LYS A 1 71 ? -10.716 -3.965 22.851 1.00 90.25 71 LYS A O 1
ATOM 582 N N . GLY A 1 72 ? -11.945 -3.773 20.986 1.00 86.44 72 GLY A N 1
ATOM 583 C CA . GLY A 1 72 ? -12.209 -2.340 21.119 1.00 86.44 72 GLY A CA 1
ATOM 584 C C . GLY A 1 72 ? -11.108 -1.497 20.473 1.00 86.44 72 GLY A C 1
ATOM 585 O O . GLY A 1 72 ? -10.172 -1.036 21.124 1.00 86.44 72 GLY A O 1
ATOM 586 N N . ASP A 1 73 ? -11.227 -1.279 19.165 1.00 87.00 73 ASP A N 1
ATOM 587 C CA . ASP A 1 73 ? -10.245 -0.542 18.369 1.00 87.00 73 ASP A CA 1
ATOM 588 C C . ASP A 1 73 ? -10.233 0.969 18.666 1.00 87.00 73 ASP A C 1
ATOM 590 O O . ASP A 1 73 ? -11.031 1.724 18.112 1.00 87.00 73 ASP A O 1
ATOM 594 N N . ARG A 1 74 ? -9.293 1.416 19.508 1.00 84.44 74 ARG A N 1
ATOM 595 C CA . ARG A 1 74 ? -9.101 2.839 19.865 1.00 84.44 74 ARG A CA 1
ATOM 596 C C . ARG A 1 74 ? -8.092 3.585 18.985 1.00 84.44 74 ARG A C 1
ATOM 598 O O . ARG A 1 74 ? -8.091 4.807 18.949 1.00 84.44 74 ARG A O 1
ATOM 605 N N . ASN A 1 75 ? -7.239 2.862 18.256 1.00 88.31 75 ASN A N 1
ATOM 606 C CA . ASN A 1 75 ? -6.050 3.429 17.602 1.00 88.31 75 ASN A CA 1
ATOM 607 C C . ASN A 1 75 ? -6.133 3.422 16.068 1.00 88.31 75 ASN A C 1
ATOM 609 O O . ASN A 1 75 ? -5.100 3.446 15.399 1.00 88.31 75 ASN A O 1
ATOM 613 N N . ARG A 1 76 ? -7.338 3.367 15.492 1.00 87.56 76 ARG A N 1
ATOM 614 C CA . ARG A 1 76 ? -7.530 3.267 14.037 1.00 87.56 76 ARG A CA 1
ATOM 615 C C . ARG A 1 76 ? -6.901 4.417 13.268 1.00 87.56 76 ARG A C 1
ATOM 617 O O . ARG A 1 76 ? -6.056 4.178 12.412 1.00 87.56 76 ARG A O 1
ATOM 624 N N . TRP A 1 77 ? -7.269 5.644 13.624 1.00 88.88 77 TRP A N 1
ATOM 625 C CA . TRP A 1 77 ? -6.765 6.859 12.987 1.00 88.88 77 TRP A CA 1
ATOM 626 C C . TRP A 1 77 ? -5.243 6.935 13.054 1.00 88.88 77 TRP A C 1
ATOM 628 O O . TRP A 1 77 ? -4.592 7.206 12.054 1.00 88.88 77 TRP A O 1
ATOM 638 N N . ARG A 1 78 ? -4.657 6.558 14.197 1.00 91.31 78 ARG A N 1
ATOM 639 C CA . ARG A 1 78 ? -3.201 6.503 14.370 1.00 91.31 78 ARG A CA 1
ATOM 640 C C . ARG A 1 78 ? -2.529 5.476 13.453 1.00 91.31 78 ARG A C 1
ATOM 642 O O . ARG A 1 78 ? -1.401 5.704 13.027 1.00 91.31 78 ARG A O 1
ATOM 649 N N . ARG A 1 79 ? -3.181 4.347 13.148 1.00 91.19 79 ARG A N 1
ATOM 650 C CA . ARG A 1 79 ? -2.649 3.360 12.189 1.00 91.19 79 ARG A CA 1
ATOM 651 C C . ARG A 1 79 ? -2.687 3.888 10.756 1.00 91.19 79 ARG A C 1
ATOM 653 O O . ARG A 1 79 ? -1.699 3.723 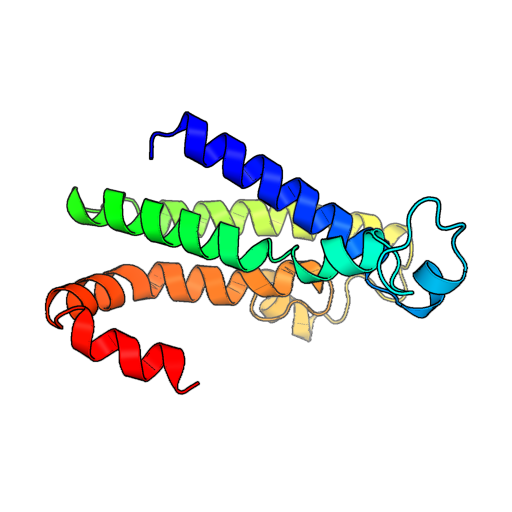10.052 1.00 91.19 79 ARG A O 1
ATOM 660 N N . ILE A 1 80 ? -3.780 4.540 10.359 1.00 91.62 80 ILE A N 1
ATOM 661 C CA . ILE A 1 80 ? -3.921 5.139 9.021 1.00 91.62 80 ILE A CA 1
ATOM 662 C C . ILE A 1 80 ? -2.936 6.302 8.850 1.00 91.62 80 ILE A C 1
ATOM 664 O O . ILE A 1 80 ? -2.192 6.331 7.879 1.00 91.62 80 ILE A O 1
ATOM 668 N N . ALA A 1 81 ? -2.834 7.196 9.836 1.00 92.50 81 ALA A N 1
ATOM 669 C CA . ALA A 1 81 ? -1.862 8.288 9.816 1.00 92.50 81 ALA A CA 1
ATOM 670 C C . ALA A 1 81 ? -0.421 7.766 9.722 1.00 92.50 81 ALA A C 1
ATOM 672 O O . ALA A 1 81 ? 0.386 8.285 8.960 1.00 92.50 81 ALA A O 1
ATOM 673 N N . ARG A 1 82 ? -0.097 6.683 10.444 1.00 93.81 82 ARG A N 1
ATOM 674 C CA . ARG A 1 82 ? 1.217 6.039 10.329 1.00 93.81 82 ARG A CA 1
ATOM 675 C C . ARG A 1 82 ? 1.471 5.524 8.913 1.00 93.81 82 ARG A C 1
ATOM 677 O O . ARG A 1 82 ? 2.581 5.699 8.428 1.00 93.81 82 ARG A O 1
ATOM 684 N N . LEU A 1 83 ? 0.483 4.904 8.267 1.00 92.69 83 LEU A N 1
ATOM 685 C CA . LEU A 1 83 ? 0.603 4.461 6.876 1.00 92.69 83 LEU A CA 1
ATOM 686 C C . LEU A 1 83 ? 0.886 5.646 5.939 1.00 92.69 83 LEU A C 1
ATOM 688 O O . LEU A 1 83 ? 1.774 5.545 5.102 1.00 92.69 83 LEU A O 1
ATOM 692 N N . MET A 1 84 ? 0.209 6.780 6.143 1.00 93.75 84 MET A N 1
ATOM 693 C CA . MET A 1 84 ? 0.438 8.006 5.367 1.00 93.75 84 MET A CA 1
ATOM 694 C C . MET A 1 84 ? 1.829 8.594 5.549 1.00 93.75 84 MET A C 1
ATOM 696 O O . MET A 1 84 ? 2.466 8.969 4.574 1.00 93.75 84 MET A O 1
ATOM 700 N N . VAL A 1 85 ? 2.362 8.580 6.767 1.00 94.50 85 VAL A N 1
ATOM 701 C CA . VAL A 1 85 ? 3.746 9.012 6.996 1.00 94.50 85 VAL A CA 1
ATOM 702 C C . VAL A 1 85 ? 4.740 8.125 6.239 1.00 94.50 85 VAL A C 1
ATOM 704 O O . VAL A 1 85 ? 5.672 8.643 5.634 1.00 94.50 85 VAL A O 1
ATOM 707 N N . HIS A 1 86 ? 4.539 6.800 6.221 1.00 93.44 86 HIS A N 1
ATOM 708 C CA . HIS A 1 86 ? 5.404 5.905 5.439 1.00 93.44 86 HIS A CA 1
ATOM 709 C C . HIS A 1 86 ? 5.272 6.170 3.939 1.00 93.44 86 HIS A C 1
ATOM 711 O O . HIS A 1 86 ? 6.278 6.170 3.236 1.00 93.44 86 HIS A O 1
ATOM 717 N N . TYR A 1 87 ? 4.053 6.438 3.465 1.00 93.00 87 TYR A N 1
ATOM 718 C CA . TYR A 1 87 ? 3.822 6.844 2.086 1.00 93.00 87 TYR A CA 1
ATOM 719 C C . TYR A 1 87 ? 4.613 8.102 1.727 1.00 93.00 87 TYR A C 1
ATOM 721 O O . TYR A 1 87 ? 5.360 8.080 0.757 1.00 93.00 87 TYR A O 1
ATOM 729 N N . TRP A 1 88 ? 4.518 9.163 2.526 1.00 93.19 88 TRP A N 1
ATOM 730 C CA . TRP A 1 88 ? 5.219 10.415 2.244 1.00 93.19 88 TRP A CA 1
ATOM 731 C C . TRP A 1 88 ? 6.737 10.264 2.253 1.00 93.19 88 TRP A C 1
ATOM 733 O O . TRP A 1 88 ? 7.404 10.863 1.417 1.00 93.19 88 TRP A O 1
ATOM 743 N N . ILE A 1 89 ? 7.289 9.433 3.144 1.00 93.81 89 ILE A N 1
ATOM 744 C CA . ILE A 1 89 ? 8.726 9.119 3.140 1.00 93.81 89 ILE A CA 1
ATOM 745 C C . ILE A 1 89 ? 9.129 8.482 1.803 1.00 93.81 89 ILE A C 1
ATOM 747 O O . ILE A 1 89 ? 10.106 8.910 1.191 1.00 93.81 89 ILE A O 1
ATOM 751 N N . ILE A 1 90 ? 8.366 7.487 1.337 1.00 92.06 90 ILE A N 1
ATOM 752 C CA . ILE A 1 90 ? 8.623 6.815 0.056 1.00 92.06 90 ILE A CA 1
ATOM 753 C C . ILE A 1 90 ? 8.452 7.803 -1.102 1.00 92.06 90 ILE A C 1
ATOM 755 O O . ILE A 1 90 ? 9.320 7.885 -1.963 1.00 92.06 90 ILE A O 1
ATOM 759 N N . LEU A 1 91 ? 7.378 8.591 -1.104 1.00 90.69 91 LEU A N 1
ATOM 760 C CA . LEU A 1 91 ? 7.100 9.589 -2.132 1.00 90.69 91 LEU A CA 1
ATOM 761 C C . LEU A 1 91 ? 8.246 10.596 -2.256 1.00 90.69 91 LEU A C 1
ATOM 763 O O . LEU A 1 91 ? 8.728 10.818 -3.360 1.00 90.69 91 LEU A O 1
ATOM 767 N N . ILE A 1 92 ? 8.724 11.160 -1.143 1.00 90.44 92 ILE A N 1
ATOM 768 C CA . ILE A 1 92 ? 9.852 12.102 -1.149 1.00 90.44 92 ILE A CA 1
ATOM 769 C C . ILE A 1 92 ? 11.105 11.430 -1.712 1.00 90.44 92 ILE A C 1
ATOM 771 O O . ILE A 1 92 ? 11.778 12.031 -2.542 1.00 90.44 92 ILE A O 1
ATOM 775 N N . ALA A 1 93 ? 11.401 10.188 -1.317 1.00 91.75 93 ALA A N 1
ATOM 776 C CA . ALA A 1 93 ? 12.548 9.453 -1.848 1.00 91.75 93 ALA A CA 1
ATOM 777 C C . ALA A 1 93 ? 12.451 9.222 -3.369 1.00 91.75 93 ALA A C 1
ATOM 779 O O . ALA A 1 93 ? 13.444 9.368 -4.077 1.00 91.75 93 ALA A O 1
ATOM 780 N N . PHE A 1 94 ? 11.261 8.900 -3.886 1.00 88.50 94 PHE A N 1
ATOM 781 C CA . PHE A 1 94 ? 11.031 8.745 -5.326 1.00 88.50 94 PHE A CA 1
ATOM 782 C C . PHE A 1 94 ? 11.065 10.080 -6.075 1.00 88.50 94 PHE A C 1
ATOM 784 O O . PHE A 1 94 ? 11.593 10.130 -7.180 1.00 88.50 94 PHE A O 1
ATOM 791 N N . LEU A 1 95 ? 10.546 11.160 -5.488 1.00 88.69 95 LEU A N 1
ATOM 792 C CA . LEU A 1 95 ? 10.584 12.494 -6.088 1.00 88.69 95 LEU A CA 1
ATOM 793 C C . LEU A 1 95 ? 12.013 13.023 -6.187 1.00 88.69 95 LEU A C 1
ATOM 795 O O . LEU A 1 95 ? 12.391 13.545 -7.233 1.00 88.69 95 LEU A O 1
ATOM 799 N N . THR A 1 96 ? 12.821 12.870 -5.133 1.00 89.50 96 THR A N 1
ATOM 800 C CA . THR A 1 96 ? 14.222 13.306 -5.163 1.00 89.50 96 THR A CA 1
ATOM 801 C C . THR A 1 96 ? 15.020 12.487 -6.166 1.00 89.50 96 THR A C 1
ATOM 803 O O . THR A 1 96 ? 15.687 13.061 -7.022 1.00 89.50 96 THR A O 1
ATOM 806 N N . LEU A 1 97 ? 14.908 11.158 -6.120 1.00 90.44 97 LEU A N 1
ATOM 807 C CA . LEU A 1 97 ? 15.600 10.276 -7.057 1.00 90.44 97 LEU A CA 1
ATOM 808 C C . LEU A 1 97 ? 15.153 10.525 -8.506 1.00 90.44 97 LEU A C 1
ATOM 810 O O . LEU A 1 97 ? 15.986 10.631 -9.403 1.00 90.44 97 LEU A O 1
ATOM 814 N N . GLY A 1 98 ? 13.848 10.670 -8.728 1.00 87.62 98 GLY A N 1
ATOM 815 C CA . GLY A 1 98 ? 13.262 10.964 -10.030 1.00 87.62 98 GLY A CA 1
ATOM 816 C C . GLY A 1 98 ? 13.733 12.300 -10.596 1.00 87.62 98 GLY A C 1
ATOM 817 O O . GLY A 1 98 ? 14.078 12.362 -11.772 1.00 87.62 98 GLY A O 1
ATOM 818 N N . HIS A 1 99 ? 13.842 13.338 -9.762 1.00 87.69 99 HIS A N 1
ATOM 819 C CA . HIS A 1 99 ? 14.358 14.642 -10.180 1.00 87.69 99 HIS A CA 1
ATOM 820 C C . HIS A 1 99 ? 15.814 14.568 -10.669 1.00 87.69 99 HIS A C 1
ATOM 822 O O . HIS A 1 99 ? 16.159 15.210 -11.6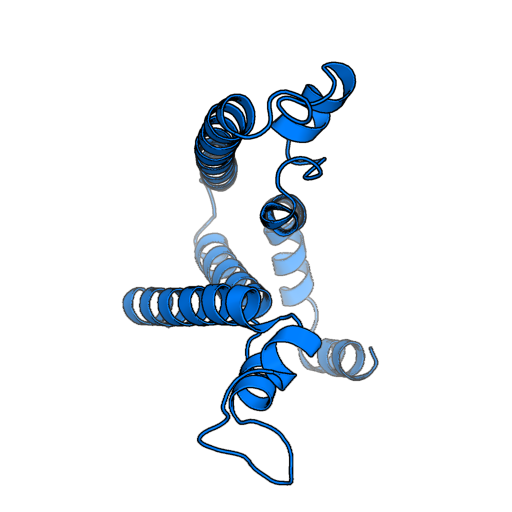57 1.00 87.69 99 HIS A O 1
ATOM 828 N N . PHE A 1 100 ? 16.660 13.746 -10.035 1.00 90.12 100 PHE A N 1
ATOM 829 C CA . PHE A 1 100 ? 18.048 13.556 -10.475 1.00 90.12 100 PHE A CA 1
ATOM 830 C C . PHE A 1 100 ? 18.183 12.720 -11.757 1.00 90.12 100 PHE A C 1
ATOM 832 O O . PHE A 1 100 ? 19.114 12.945 -12.525 1.00 90.12 100 PHE A O 1
ATOM 839 N N . ILE A 1 101 ? 17.296 11.745 -11.987 1.00 90.94 101 ILE A N 1
ATOM 840 C CA . ILE A 1 101 ? 17.408 10.805 -13.120 1.00 90.94 101 ILE A CA 1
ATOM 841 C C . ILE A 1 101 ? 16.639 11.298 -14.357 1.00 90.94 101 ILE A C 1
ATOM 843 O O . ILE A 1 101 ? 17.117 11.144 -15.480 1.00 90.94 101 ILE A O 1
ATOM 847 N N . LYS A 1 102 ? 15.439 11.858 -14.172 1.00 86.62 102 LYS A N 1
ATOM 848 C CA . LYS A 1 102 ? 14.545 12.352 -15.233 1.00 86.62 102 LYS A CA 1
ATOM 849 C C . LYS A 1 102 ? 13.870 13.664 -14.804 1.00 86.62 102 LYS A C 1
ATOM 851 O O . LYS A 1 102 ? 12.678 13.655 -14.472 1.00 86.62 102 LYS A O 1
ATOM 856 N N . PRO A 1 103 ? 14.599 14.793 -14.835 1.00 82.31 103 PRO A N 1
ATOM 857 C CA . PRO A 1 103 ? 14.068 16.093 -14.422 1.00 82.31 103 PRO A CA 1
ATOM 858 C C . PRO A 1 103 ? 12.883 16.561 -15.281 1.00 82.31 103 PRO A C 1
ATOM 860 O O . PRO A 1 103 ? 12.038 17.298 -14.791 1.00 82.31 103 PRO A O 1
ATOM 863 N N . ASP A 1 104 ? 12.772 16.091 -16.527 1.00 81.94 104 ASP A N 1
ATOM 864 C CA . ASP A 1 104 ? 11.665 16.453 -17.428 1.00 81.94 104 ASP A CA 1
ATOM 865 C C . ASP A 1 104 ? 10.316 15.843 -17.007 1.00 81.94 104 ASP A C 1
ATOM 867 O O . ASP A 1 104 ? 9.260 16.306 -17.429 1.00 81.94 104 ASP A O 1
ATOM 871 N N . VAL A 1 105 ? 10.346 14.781 -16.194 1.00 80.69 105 VAL A N 1
ATOM 872 C CA . VAL A 1 105 ? 9.152 14.047 -15.740 1.00 80.69 105 VAL A CA 1
ATOM 873 C C . VAL A 1 105 ? 8.850 14.329 -14.267 1.00 80.69 105 VAL A C 1
ATOM 875 O O . VAL A 1 105 ? 7.688 14.360 -13.869 1.00 80.69 105 VAL A O 1
ATOM 878 N N . TYR A 1 106 ? 9.879 14.550 -13.444 1.00 81.94 106 TYR A N 1
ATOM 879 C CA . TYR A 1 106 ? 9.745 14.771 -12.004 1.00 81.94 106 TYR A CA 1
ATOM 880 C C . TYR A 1 106 ? 10.059 16.226 -11.631 1.00 81.94 106 TYR A C 1
ATOM 882 O O . TYR A 1 106 ? 11.128 16.723 -11.989 1.00 81.94 106 TYR A O 1
ATOM 890 N N . PRO A 1 107 ? 9.208 16.904 -10.838 1.00 70.00 107 PRO A N 1
ATOM 891 C CA . PRO A 1 107 ? 8.201 16.346 -9.923 1.00 70.00 107 PRO A CA 1
ATOM 892 C C . PRO A 1 107 ? 6.754 16.296 -10.461 1.00 70.00 107 PRO A C 1
ATOM 894 O O . PRO A 1 107 ? 5.841 16.099 -9.666 1.00 70.00 107 PRO A O 1
ATOM 897 N N . GLY A 1 108 ? 6.533 16.461 -11.769 1.00 76.50 108 GLY A N 1
ATOM 898 C CA . GLY A 1 108 ? 5.193 16.591 -12.358 1.00 76.50 108 GLY A CA 1
ATOM 899 C C . GLY A 1 108 ? 4.613 18.007 -12.234 1.00 76.50 108 GLY A C 1
ATOM 900 O O . GLY A 1 108 ? 5.310 18.940 -11.826 1.00 76.50 108 GLY A O 1
ATOM 901 N N . GLU A 1 109 ? 3.340 18.186 -12.602 1.00 77.94 109 GLU A N 1
ATOM 902 C CA . GLU A 1 109 ? 2.663 19.484 -12.492 1.00 77.94 109 GLU A CA 1
ATOM 903 C C . GLU A 1 109 ? 2.257 19.811 -11.047 1.00 77.94 109 GLU A C 1
ATOM 905 O O . GLU A 1 109 ? 1.809 18.954 -10.283 1.00 77.94 109 GLU A O 1
ATOM 910 N N . LEU A 1 110 ? 2.356 21.093 -10.673 1.00 72.75 110 LEU A N 1
ATOM 911 C CA . LEU A 1 110 ? 1.964 21.573 -9.342 1.00 72.75 110 LEU A CA 1
ATOM 912 C C . LEU A 1 110 ? 0.471 21.373 -9.033 1.00 72.75 110 LEU A C 1
ATOM 914 O O . LEU A 1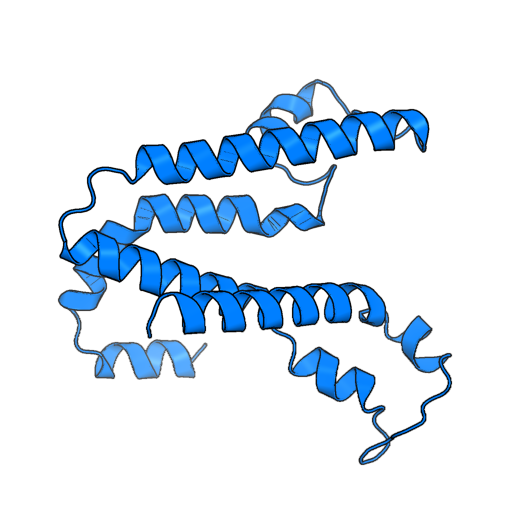 110 ? 0.112 21.227 -7.864 1.00 72.75 110 LEU A O 1
ATOM 918 N N . SER A 1 111 ? -0.382 21.357 -10.059 1.00 71.88 111 SER A N 1
ATOM 919 C CA . SER A 1 111 ? -1.824 21.075 -9.979 1.00 71.88 111 SER A CA 1
ATOM 920 C C . SER A 1 111 ? -2.114 19.689 -9.402 1.00 71.88 111 SER A C 1
ATOM 922 O O . SER A 1 111 ? -3.039 19.542 -8.601 1.00 71.88 111 SER A O 1
ATOM 924 N N . ASP A 1 112 ? -1.289 18.698 -9.735 1.00 81.56 112 ASP A N 1
ATOM 925 C CA . ASP A 1 112 ? -1.518 17.298 -9.367 1.00 81.56 112 ASP A CA 1
ATOM 926 C C . ASP A 1 112 ? -0.892 16.934 -8.016 1.00 81.56 112 ASP A C 1
ATOM 928 O O . ASP A 1 112 ? -1.252 15.927 -7.399 1.00 81.56 112 ASP A O 1
ATOM 932 N N . LEU A 1 113 ? -0.004 17.785 -7.485 1.00 80.50 113 LEU A N 1
ATOM 933 C CA . LEU A 1 113 ? 0.702 17.539 -6.223 1.00 80.50 113 LEU A CA 1
ATOM 934 C C . LEU A 1 113 ? -0.241 17.297 -5.042 1.00 80.50 113 LEU A C 1
ATOM 936 O O . LEU A 1 113 ? 0.090 16.514 -4.156 1.00 80.50 113 LEU A O 1
ATOM 940 N N . ALA A 1 114 ? -1.417 17.928 -5.015 1.00 83.50 114 ALA A N 1
ATOM 941 C CA . ALA A 1 114 ? -2.406 17.685 -3.965 1.00 83.50 114 ALA A CA 1
ATOM 942 C C . ALA A 1 114 ? -3.005 16.267 -4.055 1.00 83.50 114 ALA A C 1
ATOM 944 O O . ALA A 1 114 ? -3.170 15.590 -3.033 1.00 83.50 114 ALA A O 1
ATOM 945 N N . GLY A 1 115 ? -3.294 15.797 -5.272 1.00 84.06 115 GLY A N 1
ATOM 946 C CA . GLY A 1 115 ? -3.771 14.437 -5.537 1.00 84.06 115 GLY A CA 1
ATOM 947 C C . GLY A 1 115 ? -2.706 13.396 -5.206 1.00 84.06 115 GLY A C 1
ATOM 948 O O . GLY A 1 115 ? -2.990 12.413 -4.520 1.00 84.06 115 GLY A O 1
ATOM 949 N N . ILE A 1 116 ? -1.461 13.673 -5.591 1.00 87.19 116 ILE A N 1
ATOM 950 C CA . ILE A 1 116 ? -0.311 12.826 -5.286 1.00 87.19 116 ILE A CA 1
ATOM 951 C C . ILE A 1 116 ? -0.081 12.783 -3.774 1.00 87.19 116 ILE A C 1
ATOM 953 O O . ILE A 1 116 ? -0.110 11.721 -3.174 1.00 87.19 116 ILE A O 1
ATOM 957 N N . PHE A 1 117 ? 0.047 13.919 -3.093 1.00 85.88 117 PHE A N 1
ATOM 958 C CA . PHE A 1 117 ? 0.339 13.939 -1.656 1.00 85.88 117 PHE A CA 1
ATOM 959 C C . PHE A 1 117 ? -0.758 13.286 -0.798 1.00 85.88 117 PHE A C 1
ATOM 961 O O . PHE A 1 117 ? -0.466 12.679 0.237 1.00 85.88 117 PHE A O 1
ATOM 968 N N . SER A 1 118 ? -2.019 13.377 -1.225 1.00 85.12 118 SER A N 1
ATOM 969 C CA . SER A 1 118 ? -3.140 12.685 -0.574 1.00 85.12 118 SER A CA 1
ATOM 970 C C . SER A 1 118 ? -3.210 11.183 -0.890 1.00 85.12 118 SER A C 1
ATOM 972 O O . SER A 1 118 ? -3.943 10.459 -0.215 1.00 85.12 118 SER A O 1
ATOM 974 N N . GLY A 1 119 ? -2.442 10.700 -1.872 1.00 84.25 119 GLY A N 1
ATOM 975 C CA . GLY A 1 119 ? -2.472 9.321 -2.361 1.00 84.25 119 GLY A CA 1
ATOM 976 C C . GLY A 1 119 ? -3.703 8.994 -3.212 1.00 84.25 119 GLY A C 1
ATOM 977 O O . GLY A 1 119 ? -3.976 7.817 -3.442 1.00 84.25 119 GLY A O 1
ATOM 978 N N . LEU A 1 120 ? -4.462 10.012 -3.639 1.00 84.69 120 LEU A N 1
ATOM 979 C CA . LEU A 1 120 ? -5.586 9.874 -4.575 1.00 84.69 120 LEU A CA 1
ATOM 980 C C . LEU A 1 120 ? -5.095 9.650 -6.001 1.00 84.69 120 LEU A C 1
ATOM 982 O O . LEU A 1 120 ? -5.720 8.914 -6.760 1.00 84.69 120 LEU A O 1
ATOM 986 N N . ASP A 1 121 ? -3.965 10.268 -6.330 1.00 83.31 121 ASP A N 1
ATOM 987 C CA . ASP A 1 121 ? -3.257 10.058 -7.575 1.00 83.31 121 ASP A CA 1
ATOM 988 C C . ASP A 1 121 ? -1.925 9.352 -7.303 1.00 83.31 121 ASP A C 1
ATOM 990 O O . ASP A 1 121 ? -1.174 9.691 -6.388 1.00 83.31 121 ASP A O 1
ATOM 994 N N . THR A 1 122 ? -1.639 8.330 -8.100 1.00 83.25 122 THR A N 1
ATOM 995 C CA . THR A 1 122 ? -0.393 7.556 -8.040 1.00 83.25 122 THR A CA 1
ATOM 996 C C . THR A 1 122 ? 0.358 7.600 -9.367 1.00 83.25 122 THR A C 1
ATOM 998 O O . THR A 1 122 ? 1.262 6.805 -9.594 1.00 83.25 122 THR A O 1
ATOM 1001 N N . SER A 1 123 ? 0.051 8.565 -10.237 1.00 81.19 123 SER A N 1
ATOM 1002 C CA . SER A 1 123 ? 0.654 8.699 -11.569 1.00 81.19 123 SER A CA 1
ATOM 1003 C C . SER A 1 123 ? 2.185 8.781 -11.546 1.00 81.19 123 SER A C 1
ATO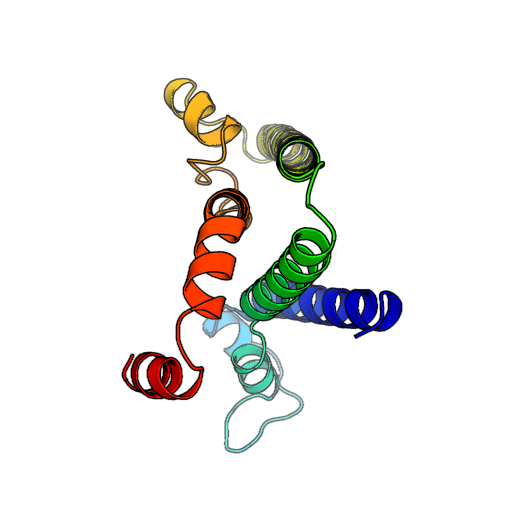M 1005 O O . SER A 1 123 ? 2.836 8.160 -12.387 1.00 81.19 123 SER A O 1
ATOM 1007 N N . LEU A 1 124 ? 2.775 9.452 -10.546 1.00 79.94 124 LEU A N 1
ATOM 1008 C CA . LEU A 1 124 ? 4.237 9.534 -10.371 1.00 79.94 124 LEU A CA 1
ATOM 1009 C C . LEU A 1 124 ? 4.879 8.263 -9.796 1.00 79.94 124 LEU A C 1
ATOM 1011 O O . LEU A 1 124 ? 6.080 8.046 -9.973 1.00 79.94 124 LEU A O 1
ATOM 1015 N N . ASN A 1 125 ? 4.103 7.438 -9.089 1.00 84.06 125 ASN A N 1
ATOM 1016 C CA . ASN A 1 125 ? 4.554 6.165 -8.538 1.00 84.06 125 ASN A CA 1
ATOM 1017 C C . ASN A 1 125 ? 3.423 5.136 -8.612 1.00 84.06 125 ASN A C 1
ATOM 1019 O O . ASN A 1 125 ? 2.701 4.898 -7.637 1.00 84.06 125 ASN A O 1
ATOM 1023 N N . LYS A 1 126 ? 3.281 4.542 -9.801 1.00 83.94 126 LYS A N 1
ATOM 1024 C CA . LYS A 1 126 ? 2.190 3.618 -10.129 1.00 83.94 126 LYS A CA 1
ATOM 1025 C C . LYS A 1 126 ? 2.160 2.401 -9.211 1.00 83.94 126 LYS A C 1
ATOM 1027 O O . LYS A 1 126 ? 1.083 1.896 -8.923 1.00 83.94 126 LYS A O 1
ATOM 1032 N N . GLU A 1 127 ? 3.304 2.000 -8.661 1.00 85.56 127 GLU A N 1
ATOM 1033 C CA . GLU A 1 127 ? 3.400 0.869 -7.730 1.00 85.56 127 GLU A CA 1
ATOM 1034 C C . GLU A 1 127 ? 2.674 1.112 -6.401 1.00 85.56 127 GLU A C 1
ATOM 1036 O O . GLU A 1 127 ? 2.413 0.182 -5.635 1.00 85.56 127 GLU A O 1
ATOM 1041 N N . MET A 1 128 ? 2.292 2.360 -6.119 1.00 87.81 128 MET A N 1
ATOM 1042 C CA . MET A 1 128 ? 1.556 2.731 -4.911 1.00 87.81 128 MET A CA 1
ATOM 1043 C C . MET A 1 128 ? 0.036 2.713 -5.079 1.00 87.81 128 MET A C 1
ATOM 1045 O O . MET A 1 128 ? -0.669 3.056 -4.129 1.00 87.81 128 MET A O 1
ATOM 1049 N N . TRP A 1 129 ? -0.489 2.279 -6.229 1.00 89.31 129 TRP A N 1
ATOM 1050 C CA . TRP A 1 129 ? -1.928 2.274 -6.537 1.00 89.31 129 TRP A CA 1
ATOM 1051 C C . TRP A 1 129 ? -2.799 1.612 -5.451 1.00 89.31 129 TRP A C 1
ATOM 1053 O O . TRP A 1 129 ? -3.936 2.019 -5.215 1.00 89.31 129 TRP A O 1
ATOM 1063 N N . PHE A 1 130 ? -2.267 0.609 -4.742 1.00 90.25 130 PHE A N 1
ATOM 1064 C CA . PHE A 1 130 ? -2.999 -0.128 -3.707 1.00 90.25 130 PHE A CA 1
ATOM 1065 C C . PHE A 1 130 ? -3.192 0.658 -2.392 1.00 90.25 130 PHE A C 1
ATOM 1067 O O . PHE A 1 130 ? -3.968 0.253 -1.520 1.00 90.25 130 PHE A O 1
ATOM 1074 N N . LEU A 1 131 ? -2.526 1.803 -2.235 1.00 91.06 131 LEU A N 1
ATOM 1075 C CA . LEU A 1 131 ? -2.595 2.636 -1.036 1.00 91.06 131 LEU A CA 1
ATOM 1076 C C . LEU A 1 131 ? -4.019 3.125 -0.743 1.00 91.06 131 LEU A C 1
ATOM 1078 O O . LEU A 1 131 ? -4.518 2.947 0.372 1.00 91.06 131 LEU A O 1
ATOM 1082 N N . LEU A 1 132 ? -4.678 3.707 -1.747 1.00 91.44 132 LEU A N 1
ATOM 1083 C CA . LEU A 1 132 ? -6.019 4.269 -1.610 1.00 91.44 132 LEU A CA 1
ATOM 1084 C C . LEU A 1 132 ? -7.061 3.194 -1.245 1.00 91.44 132 LEU A C 1
ATOM 1086 O O . LEU A 1 132 ? -7.725 3.363 -0.214 1.00 91.44 132 LEU A O 1
ATOM 1090 N N . PRO A 1 133 ? -7.177 2.064 -1.982 1.00 91.38 133 PRO A N 1
ATOM 1091 C CA . PRO A 1 133 ? -8.052 0.962 -1.589 1.00 91.38 133 PRO A CA 1
ATOM 1092 C C . PRO A 1 133 ? -7.829 0.515 -0.142 1.00 91.38 133 PRO A C 1
ATOM 1094 O O . PRO A 1 133 ? -8.787 0.310 0.604 1.00 91.38 133 PRO A O 1
ATOM 1097 N N . TYR A 1 134 ? -6.572 0.419 0.297 1.00 91.94 134 TYR A N 1
ATOM 1098 C CA . TYR A 1 134 ? -6.253 -0.020 1.652 1.00 91.94 134 TYR A CA 1
ATOM 1099 C C . TYR A 1 134 ? -6.706 0.979 2.731 1.00 91.94 134 TYR A C 1
ATOM 1101 O O . TYR A 1 134 ? -7.225 0.565 3.772 1.00 91.94 134 TYR A O 1
ATOM 1109 N N . ILE A 1 135 ? -6.556 2.289 2.505 1.00 92.25 135 ILE A N 1
ATOM 1110 C CA . ILE A 1 135 ? -7.048 3.324 3.433 1.00 92.25 135 ILE A CA 1
ATOM 1111 C C . ILE A 1 135 ? -8.568 3.285 3.521 1.00 92.25 135 ILE A C 1
ATOM 1113 O O . ILE A 1 135 ? -9.113 3.261 4.628 1.00 92.25 135 ILE A O 1
ATOM 1117 N N . VAL A 1 136 ? -9.244 3.240 2.372 1.00 92.69 136 VAL A N 1
ATOM 1118 C CA . VAL A 1 136 ? -10.708 3.169 2.287 1.00 92.69 136 VAL A CA 1
ATOM 1119 C C . VAL A 1 136 ? -11.216 1.944 3.046 1.00 92.69 136 VAL A C 1
ATOM 1121 O O . VAL A 1 136 ? -12.075 2.065 3.922 1.00 92.69 136 VAL A O 1
ATOM 1124 N N . LEU A 1 137 ? -10.615 0.776 2.818 1.00 92.00 137 LEU A N 1
ATOM 1125 C CA . LEU A 1 137 ? -10.936 -0.440 3.562 1.00 92.00 137 LEU A CA 1
ATOM 1126 C C . LEU A 1 137 ? -10.647 -0.299 5.057 1.00 92.00 137 LEU A C 1
ATOM 1128 O O . LEU A 1 137 ? -11.449 -0.740 5.876 1.00 92.00 137 LEU A O 1
ATOM 1132 N N . GLY A 1 138 ? -9.548 0.347 5.441 1.00 91.00 138 GLY A N 1
ATOM 1133 C CA . GLY A 1 138 ? -9.232 0.631 6.838 1.00 91.00 138 GLY A CA 1
ATOM 1134 C C . GLY A 1 138 ? -10.303 1.481 7.527 1.00 91.00 138 GLY A C 1
ATOM 1135 O O . GLY A 1 138 ? -10.683 1.184 8.665 1.00 91.00 138 GLY A O 1
ATOM 1136 N N . LEU A 1 139 ? -10.830 2.493 6.834 1.00 91.50 139 LEU A N 1
ATOM 1137 C CA . LEU A 1 139 ? -11.889 3.380 7.324 1.00 91.50 139 LEU A CA 1
ATOM 1138 C C . LEU A 1 139 ? -13.240 2.661 7.429 1.00 91.50 139 LEU A C 1
ATOM 1140 O O . LEU A 1 139 ? -13.903 2.760 8.466 1.00 91.50 139 LEU A O 1
ATOM 1144 N N . ILE A 1 140 ? -13.614 1.896 6.400 1.00 92.25 140 ILE A N 1
ATOM 1145 C CA . ILE A 1 140 ? -14.911 1.203 6.301 1.00 92.25 140 ILE A CA 1
ATOM 1146 C C . ILE A 1 140 ? -14.906 -0.134 7.071 1.00 92.25 140 ILE A C 1
ATOM 1148 O O . ILE A 1 140 ? -15.966 -0.657 7.421 1.00 92.25 140 ILE A O 1
ATOM 1152 N N . SER A 1 141 ? -13.734 -0.657 7.449 1.00 90.75 141 SER A N 1
ATOM 1153 C CA . SER A 1 141 ? -13.566 -1.943 8.151 1.00 90.75 141 SER A CA 1
ATOM 1154 C C . SER A 1 141 ? -14.549 -2.218 9.303 1.00 90.75 141 SER A C 1
ATOM 1156 O O . SER A 1 141 ? -15.072 -3.329 9.368 1.00 90.75 141 SER A O 1
ATOM 1158 N N . PRO A 1 142 ? -14.903 -1.272 10.197 1.00 88.81 142 PRO A N 1
ATOM 1159 C CA . PRO A 1 142 ? -15.824 -1.562 11.299 1.00 88.81 142 PRO A CA 1
ATOM 1160 C C . PRO A 1 142 ? -17.246 -1.794 10.812 1.00 88.81 142 PRO A C 1
ATOM 1162 O O . PRO A 1 142 ? -17.988 -2.543 11.443 1.00 88.81 142 PRO A O 1
ATOM 1165 N N . TRP A 1 143 ? -17.637 -1.116 9.734 1.00 89.25 143 TRP A N 1
ATOM 1166 C CA . TRP A 1 143 ? -18.940 -1.291 9.118 1.00 89.25 143 TRP A CA 1
ATOM 1167 C C . TRP A 1 143 ? -19.010 -2.656 8.435 1.00 89.25 143 TRP A C 1
ATOM 1169 O O . TRP A 1 143 ? -19.932 -3.416 8.726 1.00 89.25 143 TRP A O 1
ATOM 1179 N N . ILE A 1 144 ? -17.964 -3.026 7.682 1.00 89.25 144 ILE A N 1
ATOM 1180 C CA . ILE A 1 144 ? -17.814 -4.364 7.085 1.00 89.25 144 ILE A CA 1
ATOM 1181 C C . ILE A 1 144 ? -17.942 -5.437 8.169 1.00 89.25 144 ILE A C 1
ATOM 1183 O O . ILE A 1 144 ? -18.804 -6.303 8.068 1.00 89.25 144 ILE A O 1
ATOM 1187 N N . PHE A 1 145 ? -17.168 -5.341 9.255 1.00 90.00 145 PHE A N 1
ATOM 1188 C CA . PHE A 1 145 ? -17.183 -6.342 10.328 1.00 90.00 145 PHE A CA 1
ATOM 1189 C C . PHE A 1 145 ? -18.520 -6.427 11.069 1.00 90.00 145 PHE A C 1
ATOM 1191 O O . PHE A 1 145 ? -18.918 -7.506 11.511 1.00 90.00 145 PHE A O 1
ATOM 1198 N N . ARG A 1 146 ? -19.228 -5.303 11.232 1.00 88.12 146 ARG A N 1
ATOM 1199 C CA . ARG A 1 146 ? -20.577 -5.300 11.817 1.00 88.12 146 ARG A CA 1
ATOM 1200 C C . ARG A 1 146 ? -21.578 -5.988 10.898 1.00 88.12 146 ARG A C 1
ATOM 1202 O O . ARG A 1 146 ? -22.398 -6.753 11.400 1.00 88.12 146 ARG A O 1
ATOM 1209 N N . PHE A 1 147 ? -21.500 -5.730 9.597 1.00 86.75 147 PHE A N 1
ATOM 1210 C CA . PHE A 1 147 ? -22.394 -6.300 8.596 1.00 86.75 147 PHE A CA 1
ATOM 1211 C C . PHE A 1 147 ? -22.165 -7.806 8.429 1.00 86.75 147 PHE A C 1
ATOM 1213 O O . PHE A 1 147 ? -23.099 -8.592 8.578 1.00 86.75 147 PHE A O 1
ATOM 1220 N N . THR A 1 148 ? -20.912 -8.237 8.276 1.00 84.62 148 THR A N 1
ATOM 1221 C CA . THR A 1 148 ? -20.564 -9.662 8.147 1.00 84.62 148 THR A CA 1
ATOM 1222 C C . THR A 1 148 ? -20.870 -10.474 9.401 1.00 84.62 148 THR A C 1
ATOM 1224 O O . THR A 1 148 ? -21.063 -11.677 9.307 1.00 84.62 148 THR A O 1
ATOM 1227 N N . ARG A 1 149 ? -20.954 -9.857 10.589 1.00 80.69 149 ARG A N 1
ATOM 1228 C CA . ARG A 1 149 ? -21.384 -10.566 11.809 1.00 80.69 149 ARG A CA 1
ATOM 1229 C C . ARG A 1 149 ? -22.898 -10.799 11.867 1.00 80.69 149 ARG A C 1
ATOM 1231 O O . ARG A 1 149 ? -23.350 -11.622 12.655 1.00 80.69 149 ARG A O 1
ATOM 1238 N N . ARG A 1 150 ? -23.686 -10.037 11.105 1.00 80.31 150 ARG A N 1
ATOM 1239 C CA . ARG A 1 150 ? -25.154 -10.150 11.062 1.00 80.31 150 ARG A CA 1
ATOM 1240 C C . ARG A 1 150 ? -25.630 -11.143 10.006 1.00 80.31 150 ARG A C 1
ATOM 1242 O O . ARG A 1 150 ? -26.734 -11.655 10.140 1.00 80.31 150 ARG A O 1
ATOM 1249 N N . ILE A 1 151 ? -24.811 -11.404 8.990 1.00 80.25 151 ILE A N 1
ATOM 1250 C CA . ILE A 1 151 ? -25.147 -12.279 7.869 1.00 80.25 151 ILE A CA 1
ATOM 1251 C C . ILE A 1 151 ? -24.457 -13.632 8.062 1.00 80.25 151 ILE A C 1
ATOM 1253 O O . ILE A 1 151 ? -23.246 -13.668 8.282 1.00 80.25 151 ILE A O 1
ATOM 1257 N N . PRO A 1 152 ? -25.187 -14.755 7.984 1.00 75.88 152 PRO A N 1
ATOM 1258 C CA . PRO A 1 152 ? -24.570 -16.068 8.053 1.00 75.88 152 PRO A CA 1
ATOM 1259 C C . PRO A 1 152 ? -23.686 -16.339 6.826 1.00 75.88 152 PRO A C 1
ATOM 1261 O O . PRO A 1 152 ? -24.021 -15.998 5.693 1.00 75.88 152 PRO A O 1
ATOM 1264 N N . TRP A 1 153 ? -22.551 -16.997 7.062 1.00 70.75 153 TRP A N 1
ATOM 1265 C CA . TRP A 1 153 ? -21.486 -17.217 6.075 1.00 70.75 153 TRP A CA 1
ATOM 1266 C C . TRP A 1 153 ? -21.939 -17.945 4.795 1.00 70.75 153 TRP A C 1
ATOM 1268 O O . TRP A 1 153 ? -21.386 -17.691 3.729 1.00 70.75 153 TRP A O 1
ATOM 1278 N N . TYR A 1 154 ? -22.967 -18.796 4.869 1.00 72.06 154 TYR A N 1
ATOM 1279 C CA . TYR A 1 154 ? -23.488 -19.543 3.718 1.00 72.06 154 TYR A CA 1
ATOM 1280 C C . TYR A 1 154 ? -24.254 -18.677 2.704 1.00 72.06 154 TYR A C 1
ATOM 1282 O O . TYR A 1 154 ? -24.374 -19.073 1.552 1.00 72.06 154 TYR A O 1
ATOM 1290 N N . ILE A 1 155 ? -24.727 -17.484 3.089 1.00 74.75 155 ILE A N 1
ATOM 1291 C CA . ILE A 1 155 ? -25.343 -16.517 2.156 1.00 74.75 155 ILE A CA 1
ATOM 1292 C C . ILE A 1 155 ? -24.263 -15.761 1.368 1.00 74.75 155 ILE A C 1
ATOM 1294 O O . ILE A 1 155 ? -24.488 -15.348 0.235 1.00 74.75 155 ILE A O 1
ATOM 1298 N N . LEU A 1 156 ? -23.070 -15.606 1.948 1.00 67.06 156 LEU A N 1
ATOM 1299 C CA . LEU A 1 156 ? -21.951 -14.905 1.316 1.00 67.06 156 LEU A CA 1
ATOM 1300 C C . LEU A 1 156 ? -21.230 -15.769 0.269 1.00 67.06 156 LEU A C 1
ATOM 1302 O O . LEU A 1 156 ? -20.659 -15.227 -0.670 1.00 67.06 156 LEU A O 1
ATOM 1306 N N . LEU A 1 157 ? -21.278 -17.098 0.399 1.00 67.12 157 LEU A N 1
ATOM 1307 C CA . LEU A 1 157 ? -20.635 -18.040 -0.524 1.00 67.12 157 LEU A CA 1
ATOM 1308 C C . LEU A 1 157 ? -21.104 -17.930 -1.986 1.00 67.12 157 LEU A C 1
ATOM 1310 O O . LEU A 1 157 ? -20.247 -17.766 -2.853 1.00 67.12 157 LEU A O 1
ATOM 1314 N N . PRO A 1 158 ? -22.413 -17.978 -2.299 1.00 68.06 158 PRO A N 1
ATOM 1315 C CA . PRO A 1 158 ? -22.864 -17.882 -3.687 1.00 68.06 158 PRO A CA 1
ATOM 1316 C C . PRO A 1 158 ? -22.544 -16.524 -4.328 1.00 68.06 158 PRO A C 1
ATOM 1318 O O . PRO A 1 158 ? -22.304 -16.473 -5.526 1.00 68.06 158 PRO A O 1
ATOM 1321 N N . ALA A 1 159 ? -22.456 -15.441 -3.548 1.00 60.59 159 ALA A N 1
ATOM 1322 C CA . ALA A 1 159 ? -22.081 -14.120 -4.060 1.00 60.59 159 ALA A CA 1
ATOM 1323 C C . ALA A 1 159 ? -20.594 -14.007 -4.452 1.00 60.59 159 ALA A C 1
ATOM 1325 O O . ALA A 1 159 ? -20.250 -13.166 -5.273 1.00 60.59 159 ALA A O 1
ATOM 1326 N N . VAL A 1 160 ? -19.720 -14.836 -3.869 1.00 58.53 160 VAL A N 1
ATOM 1327 C CA . VAL A 1 160 ? -18.276 -14.865 -4.170 1.00 58.53 160 VAL A CA 1
ATOM 1328 C C . VAL A 1 160 ? -17.945 -15.860 -5.286 1.00 58.53 160 VAL A C 1
ATOM 1330 O O . VAL A 1 160 ? -16.958 -15.679 -5.980 1.00 58.53 160 VAL A O 1
ATOM 1333 N N . VAL A 1 161 ? -18.756 -16.908 -5.466 1.00 53.94 161 VAL A N 1
ATOM 1334 C CA . VAL A 1 161 ? -18.560 -17.923 -6.521 1.00 53.94 161 VAL A CA 1
ATOM 1335 C C . VAL A 1 161 ? -19.197 -17.505 -7.855 1.00 53.94 161 VAL A C 1
ATOM 1337 O O . VAL A 1 161 ? -18.815 -18.018 -8.901 1.00 53.94 161 VAL A O 1
ATOM 1340 N N . ALA A 1 162 ? -20.166 -16.587 -7.832 1.00 50.00 162 ALA A N 1
ATOM 1341 C CA . ALA A 1 162 ? -20.875 -16.117 -9.025 1.00 50.00 162 ALA A CA 1
ATOM 1342 C C . ALA A 1 162 ? -20.275 -14.854 -9.683 1.00 50.00 162 ALA A C 1
ATOM 1344 O O . ALA A 1 162 ? -20.855 -14.370 -10.655 1.00 50.00 162 ALA A O 1
ATOM 1345 N N . GLY A 1 163 ? -19.173 -14.306 -9.159 1.00 39.78 163 GLY A N 1
ATOM 1346 C CA . GLY A 1 163 ? -18.451 -13.156 -9.723 1.00 39.78 163 GLY A CA 1
ATOM 1347 C C . GLY A 1 163 ? -17.023 -13.525 -10.079 1.00 39.78 163 GLY A C 1
ATOM 1348 O O . GLY A 1 163 ? -16.528 -12.974 -11.084 1.00 39.78 163 GLY A O 1
#

Foldseek 3Di:
DDPVVLVVLLVVLVVLVVLLVVCVDPVVVVPDDAPDDDPNHGPSVVSNVVRPSLVSCVVSLLVVLLVCVVVPNPCLVVVLVVLLVVLVVVLVVLLVVCCVPPVVPHPHDPVCVVCVSVVVDCPSPVVSVCSVVSSVCSVCSVVVSVVCVVDDPVVVVVVVVVD